Protein AF-A0A0E0FPR4-F1 (afdb_monomer)

Mean predicted aligned error: 9.63 Å

Foldseek 3Di:
DQCPDPPHDQLLPPPDPDDDQDDDPPDPCSVSSVVVVVRNCVNYPVPDPPDPPPPSVVVVVVVVVVVVVVD

Secondary structure (DSSP, 8-state):
--TTSTTPPPGGG---S-------TT-TTHHHHHHHHHHHHHHSS--SS------HHHHHHHHHHHHHT--

Sequence (71 aa):
MNPTAAGAPGLENLVCEKVMVCVAEGNTLRWRGRAYAVAVTSASRWSRRTSERRPAKAACERAERRKKHRE

Solvent-accessible surface area (backbone atoms only — not comparable to full-atom values): 4793 Å² total; per-residue (Å²): 141,63,77,82,43,92,89,42,75,69,62,66,72,60,90,66,96,74,88,86,84,87,66,61,86,90,42,92,61,34,65,55,52,52,51,47,54,50,50,47,47,72,50,38,92,62,77,86,81,82,74,79,78,65,56,66,64,70,52,50,54,50,54,50,53,56,52,66,75,73,110

pLDDT: mean 74.03, std 12.85, range [46.06, 90.5]

Radius of gyration: 14.62 Å; Cα contacts (8 Å, |Δi|>4): 31; chains: 1; bounding box: 40×29×29 Å

Organism: Oryza nivara (NCBI:txid4536)

Structure (mmCIF, N/CA/C/O backbone):
data_AF-A0A0E0FPR4-F1
#
_entry.id   AF-A0A0E0FPR4-F1
#
loop_
_atom_site.group_PDB
_atom_site.id
_atom_site.type_symbol
_atom_site.label_atom_id
_atom_site.label_alt_id
_atom_site.label_comp_id
_atom_site.label_asym_id
_atom_site.label_entity_id
_atom_site.label_seq_id
_atom_site.pdbx_PDB_ins_code
_atom_site.Cartn_x
_atom_site.Cartn_y
_atom_site.Cartn_z
_atom_site.occupancy
_atom_site.B_iso_or_equiv
_atom_site.auth_seq_id
_atom_site.auth_comp_id
_atom_site.auth_asym_id
_atom_site.auth_atom_id
_atom_site.pdbx_PDB_model_num
ATOM 1 N N . MET A 1 1 ? -2.037 -13.735 -5.229 1.00 65.25 1 MET A N 1
ATOM 2 C CA . MET A 1 1 ? -1.760 -12.804 -6.347 1.00 65.25 1 MET A CA 1
ATOM 3 C C . MET A 1 1 ? -1.040 -11.567 -5.802 1.00 65.25 1 MET A C 1
ATOM 5 O O . MET A 1 1 ? -1.472 -11.067 -4.769 1.00 65.25 1 MET A O 1
ATOM 9 N N . ASN A 1 2 ? 0.075 -11.129 -6.405 1.00 73.50 2 ASN A N 1
ATOM 10 C CA . ASN A 1 2 ? 0.822 -9.927 -5.994 1.00 73.50 2 ASN A CA 1
ATOM 11 C C . ASN A 1 2 ? 0.937 -8.954 -7.186 1.00 73.50 2 ASN A C 1
ATOM 13 O O . ASN A 1 2 ? 1.709 -9.239 -8.098 1.00 73.50 2 ASN A O 1
ATOM 17 N N . PRO A 1 3 ? 0.202 -7.831 -7.188 1.00 73.19 3 PRO A N 1
ATOM 18 C CA . PRO A 1 3 ? 0.169 -6.901 -8.318 1.00 73.19 3 PRO A CA 1
ATOM 19 C C . PRO A 1 3 ? 1.459 -6.085 -8.498 1.00 73.19 3 PRO A C 1
ATOM 21 O O . PRO A 1 3 ? 1.566 -5.347 -9.463 1.00 73.19 3 PRO A O 1
ATOM 24 N N . THR A 1 4 ? 2.437 -6.203 -7.593 1.00 83.06 4 THR A N 1
ATOM 25 C CA . THR A 1 4 ? 3.755 -5.555 -7.719 1.00 83.06 4 THR A CA 1
ATOM 26 C C . THR A 1 4 ? 4.887 -6.558 -7.964 1.00 83.06 4 THR A C 1
ATOM 28 O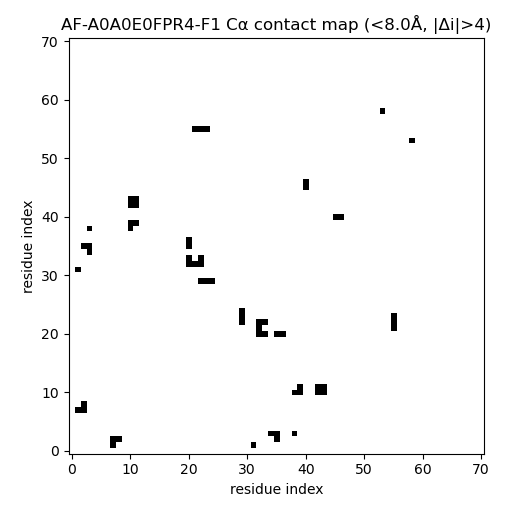 O . THR A 1 4 ? 6.053 -6.233 -7.751 1.00 83.06 4 THR A O 1
ATOM 31 N N . ALA A 1 5 ? 4.567 -7.810 -8.303 1.00 85.44 5 ALA A N 1
ATOM 32 C CA . ALA A 1 5 ? 5.576 -8.811 -8.639 1.00 85.44 5 ALA A CA 1
ATOM 33 C C . ALA A 1 5 ? 6.167 -8.558 -10.036 1.00 85.44 5 ALA A C 1
ATOM 35 O O . ALA A 1 5 ? 5.518 -7.963 -10.893 1.00 85.44 5 ALA A O 1
ATOM 36 N N . ALA A 1 6 ? 7.382 -9.054 -10.277 1.00 79.06 6 ALA A N 1
ATOM 37 C CA . ALA A 1 6 ? 7.973 -9.040 -11.611 1.00 79.06 6 ALA A CA 1
ATOM 38 C C . ALA A 1 6 ? 7.058 -9.784 -12.603 1.00 79.06 6 ALA A C 1
ATOM 40 O O . ALA A 1 6 ? 6.601 -10.891 -12.314 1.00 79.06 6 ALA A O 1
ATOM 41 N N . GLY A 1 7 ? 6.768 -9.153 -13.742 1.00 81.75 7 GLY A N 1
ATOM 42 C CA . GLY A 1 7 ? 5.834 -9.671 -14.747 1.00 81.75 7 GLY A CA 1
ATOM 43 C C . GLY A 1 7 ? 4.357 -9.336 -14.500 1.00 81.75 7 GLY A C 1
ATOM 44 O O . GLY A 1 7 ? 3.513 -9.731 -15.301 1.00 81.75 7 GLY A O 1
ATOM 45 N N . ALA A 1 8 ? 4.019 -8.607 -13.429 1.00 82.12 8 ALA A N 1
ATOM 46 C CA . ALA A 1 8 ? 2.678 -8.051 -13.272 1.00 82.12 8 ALA A CA 1
ATOM 47 C C . ALA A 1 8 ? 2.430 -6.916 -14.292 1.00 82.12 8 ALA A C 1
ATOM 49 O O . ALA A 1 8 ? 3.376 -6.210 -14.653 1.00 82.12 8 ALA A O 1
ATOM 50 N N . PRO A 1 9 ? 1.179 -6.710 -14.745 1.00 80.12 9 PRO A N 1
ATOM 51 C CA . PRO A 1 9 ? 0.835 -5.587 -15.613 1.00 80.12 9 PRO A CA 1
ATOM 52 C C . PRO A 1 9 ? 1.216 -4.239 -14.989 1.00 80.12 9 PRO A C 1
ATOM 54 O O . PRO A 1 9 ? 1.022 -4.029 -13.789 1.00 80.12 9 PRO A O 1
ATOM 57 N N . GLY A 1 10 ? 1.723 -3.324 -15.817 1.00 79.19 10 GLY A N 1
ATOM 58 C CA . GLY A 1 10 ? 2.098 -1.975 -15.401 1.00 79.19 10 GLY A CA 1
ATOM 59 C C . GLY A 1 10 ? 0.910 -1.170 -14.865 1.00 79.19 10 GLY A C 1
ATOM 60 O O . GLY A 1 10 ? -0.193 -1.207 -15.419 1.00 79.19 10 GLY A O 1
ATOM 61 N N . LEU A 1 11 ? 1.131 -0.438 -13.770 1.00 81.12 11 LEU A N 1
ATOM 62 C CA . LEU A 1 11 ? 0.101 0.363 -13.094 1.00 81.12 11 LEU A CA 1
ATOM 63 C C . LEU A 1 11 ? -0.173 1.700 -13.800 1.00 81.12 11 LEU A C 1
ATOM 65 O O . LEU A 1 11 ? -1.167 2.359 -13.507 1.00 81.12 11 LEU A O 1
ATOM 69 N N . GLU A 1 12 ? 0.676 2.088 -14.747 1.00 77.00 12 GLU A N 1
ATOM 70 C CA . GLU A 1 12 ? 0.534 3.269 -15.599 1.00 77.00 12 GLU A CA 1
ATOM 71 C C . GLU A 1 12 ? -0.692 3.202 -16.525 1.00 77.00 12 GLU A C 1
ATOM 73 O O . GLU A 1 12 ? -1.221 4.240 -16.916 1.00 77.00 12 GLU A O 1
ATOM 78 N N . ASN A 1 13 ? -1.184 1.993 -16.818 1.00 77.75 13 ASN A N 1
ATOM 79 C CA . ASN A 1 13 ? -2.335 1.753 -17.694 1.00 77.75 13 ASN A CA 1
ATOM 80 C C . ASN A 1 13 ? -3.646 1.525 -16.923 1.00 77.75 13 ASN A C 1
ATOM 82 O O . ASN A 1 13 ? -4.626 1.033 -17.487 1.00 77.75 13 ASN A O 1
ATOM 86 N N . LEU A 1 14 ? -3.683 1.840 -15.623 1.00 79.31 14 LEU A N 1
ATOM 87 C CA . LEU A 1 14 ? -4.915 1.763 -14.839 1.00 79.31 14 LEU A CA 1
ATOM 88 C C . LEU A 1 14 ? -5.971 2.713 -15.428 1.00 79.31 14 LEU A C 1
ATOM 90 O O . LEU A 1 14 ? -5.848 3.931 -15.346 1.00 79.31 14 LEU A O 1
ATOM 94 N N . VAL A 1 15 ? -7.042 2.142 -15.986 1.00 80.81 15 VAL A N 1
ATOM 95 C CA . VAL A 1 15 ? -8.161 2.884 -16.607 1.00 80.81 15 VAL A CA 1
ATOM 96 C C . VAL A 1 15 ? -9.048 3.627 -15.601 1.00 80.81 15 VAL A C 1
ATOM 98 O O . VAL A 1 15 ? -9.937 4.384 -15.985 1.00 80.81 15 VAL A O 1
ATOM 101 N N . CYS A 1 16 ? -8.858 3.387 -14.305 1.00 78.00 16 CYS A N 1
ATOM 102 C CA . CYS A 1 16 ? -9.689 3.935 -13.244 1.00 78.00 16 CYS A CA 1
ATOM 103 C C . CYS A 1 16 ? -9.192 5.301 -12.746 1.00 78.00 16 CYS A C 1
ATOM 105 O O . CYS A 1 16 ? -8.019 5.498 -12.443 1.00 78.00 16 CYS A O 1
ATOM 107 N N . GLU A 1 17 ? -10.134 6.232 -12.572 1.00 76.19 17 GLU A N 1
ATOM 108 C CA . GLU A 1 17 ? -9.861 7.590 -12.082 1.00 76.19 17 GLU A CA 1
ATOM 109 C C . GLU A 1 17 ? -9.629 7.656 -10.566 1.00 76.19 17 GLU A C 1
ATOM 111 O O . GLU A 1 17 ? -9.164 8.684 -10.088 1.00 76.19 17 GLU A O 1
ATOM 116 N N . LYS A 1 18 ? -10.000 6.616 -9.785 1.00 78.12 18 LYS A N 1
ATOM 117 C CA . LYS A 1 18 ? -9.771 6.505 -8.321 1.00 78.12 18 LYS A CA 1
ATOM 118 C C . LYS A 1 18 ? -9.403 5.084 -7.882 1.00 78.12 18 LYS A C 1
ATOM 120 O O . LYS A 1 18 ? -10.061 4.131 -8.284 1.00 78.12 18 LYS A O 1
ATOM 125 N N . VAL A 1 19 ? -8.390 4.950 -7.015 1.00 81.12 19 VAL A N 1
ATOM 126 C CA . VAL A 1 19 ? -7.989 3.675 -6.387 1.00 81.12 19 VAL A CA 1
ATOM 127 C C . VAL A 1 19 ? -7.990 3.821 -4.866 1.00 81.12 19 VAL A C 1
ATOM 129 O O . VAL A 1 19 ? -7.387 4.744 -4.320 1.00 81.12 19 VAL A O 1
ATOM 132 N N . MET A 1 20 ? -8.647 2.891 -4.171 1.00 83.81 20 MET A N 1
ATOM 133 C CA . MET A 1 20 ? -8.639 2.797 -2.710 1.00 83.81 20 MET A CA 1
ATOM 134 C C . MET A 1 20 ? -8.003 1.473 -2.291 1.00 83.81 20 MET A C 1
ATOM 136 O O . MET A 1 20 ? -8.401 0.414 -2.768 1.00 83.81 20 MET A O 1
ATOM 140 N N . VAL A 1 21 ? -7.035 1.531 -1.375 1.00 85.44 21 VAL A N 1
ATOM 141 C CA . VAL A 1 21 ? -6.358 0.343 -0.842 1.00 85.44 21 VAL A CA 1
ATOM 142 C C . VAL A 1 21 ? -6.666 0.214 0.646 1.00 85.44 21 VAL A C 1
ATOM 144 O O . VAL A 1 21 ? -6.295 1.077 1.442 1.00 85.44 21 VAL A O 1
ATOM 147 N N . CYS A 1 22 ? -7.332 -0.873 1.033 1.00 86.38 22 CYS A N 1
ATOM 148 C CA . CYS A 1 22 ? -7.660 -1.170 2.426 1.00 86.38 22 CYS A CA 1
ATOM 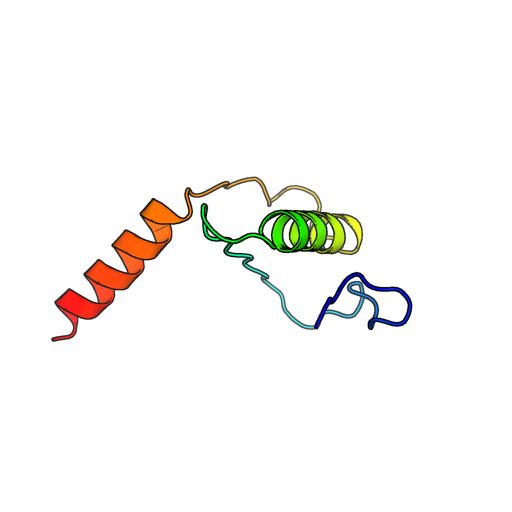149 C C . CYS A 1 22 ? -6.804 -2.329 2.936 1.00 86.38 22 CYS A C 1
ATOM 151 O O . CYS A 1 22 ? -6.777 -3.402 2.339 1.00 86.38 22 CYS A O 1
ATOM 153 N N . VAL A 1 23 ? -6.126 -2.125 4.066 1.00 86.75 23 VAL A N 1
ATOM 154 C CA . VAL A 1 23 ? -5.350 -3.171 4.741 1.00 86.75 23 VAL A CA 1
ATOM 155 C C . VAL A 1 23 ? -5.781 -3.288 6.195 1.00 86.75 23 VAL A C 1
ATOM 157 O O . VAL A 1 23 ? -5.753 -2.307 6.940 1.00 86.75 23 VAL A O 1
ATOM 160 N N . ALA A 1 24 ? -6.167 -4.494 6.606 1.00 87.50 24 ALA A N 1
ATOM 161 C CA . ALA A 1 24 ? -6.437 -4.791 8.006 1.00 87.50 24 ALA A CA 1
ATOM 162 C C . ALA A 1 24 ? -5.137 -4.780 8.826 1.00 87.50 24 ALA A C 1
ATOM 164 O O . ALA A 1 24 ? -4.036 -4.954 8.294 1.00 87.50 24 ALA A O 1
ATOM 165 N N . GLU A 1 25 ? -5.255 -4.535 10.128 1.00 85.19 25 GLU A N 1
ATOM 166 C CA . GLU A 1 25 ? -4.111 -4.491 11.041 1.00 85.19 25 GLU A CA 1
ATOM 167 C C . GLU A 1 25 ? -3.492 -5.873 11.258 1.00 85.19 25 GLU A C 1
ATOM 169 O O . GLU A 1 25 ? -2.293 -6.024 11.053 1.00 85.19 25 GLU A O 1
ATOM 174 N N . GLY A 1 26 ? -4.315 -6.891 11.523 1.00 90.50 26 GLY A N 1
ATOM 175 C CA . GLY A 1 26 ? -3.870 -8.278 11.714 1.00 90.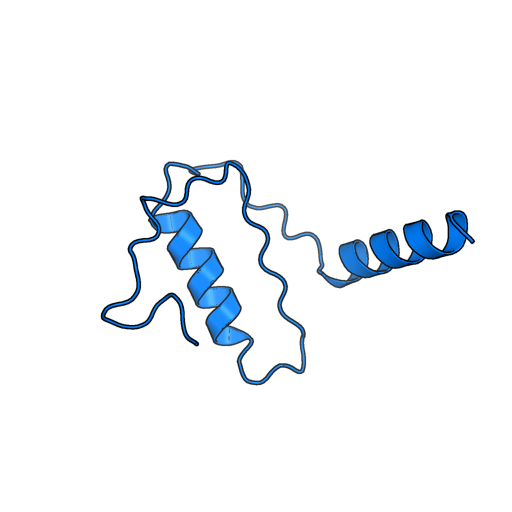50 26 GLY A CA 1
ATOM 176 C C . GLY A 1 26 ? -3.535 -9.049 10.432 1.00 90.50 26 GLY A C 1
ATOM 177 O O . GLY A 1 26 ? -3.340 -10.258 10.483 1.00 90.50 26 GLY A O 1
ATOM 178 N N . ASN A 1 27 ? -3.497 -8.398 9.265 1.00 86.56 27 ASN A N 1
ATOM 179 C CA . ASN A 1 27 ? -3.172 -9.087 8.016 1.00 86.56 27 ASN A CA 1
ATOM 180 C C . ASN A 1 27 ? -1.649 -9.232 7.868 1.00 86.56 27 ASN A C 1
ATOM 182 O O . ASN A 1 27 ? -0.935 -8.238 7.731 1.00 86.56 27 ASN A O 1
ATOM 186 N N . THR A 1 28 ? -1.155 -10.468 7.805 1.00 89.94 28 THR A N 1
ATOM 187 C CA . THR A 1 28 ? 0.271 -10.792 7.608 1.00 89.94 28 THR A CA 1
ATOM 188 C C . THR A 1 28 ? 0.844 -10.236 6.297 1.00 89.94 28 THR A C 1
ATOM 190 O O . THR A 1 28 ? 2.039 -9.961 6.194 1.00 89.94 28 THR A O 1
ATOM 193 N N . LEU A 1 29 ? -0.007 -9.977 5.300 1.00 88.12 29 LEU A N 1
ATOM 194 C CA . LEU A 1 29 ? 0.348 -9.368 4.015 1.00 88.12 29 LEU A CA 1
ATOM 195 C C . LEU A 1 29 ? 0.087 -7.854 3.961 1.00 88.12 29 LEU A C 1
ATOM 197 O O . LEU A 1 29 ? 0.137 -7.258 2.884 1.00 88.12 29 LEU A O 1
ATOM 201 N N . ARG A 1 30 ? -0.159 -7.192 5.100 1.00 88.12 30 ARG A N 1
ATOM 202 C CA . ARG A 1 30 ? -0.398 -5.736 5.191 1.00 88.12 30 ARG A CA 1
ATOM 203 C C . ARG A 1 30 ? 0.677 -4.905 4.487 1.00 88.12 30 ARG A C 1
ATOM 205 O O . ARG A 1 30 ? 0.361 -3.890 3.863 1.00 88.12 30 ARG A O 1
AT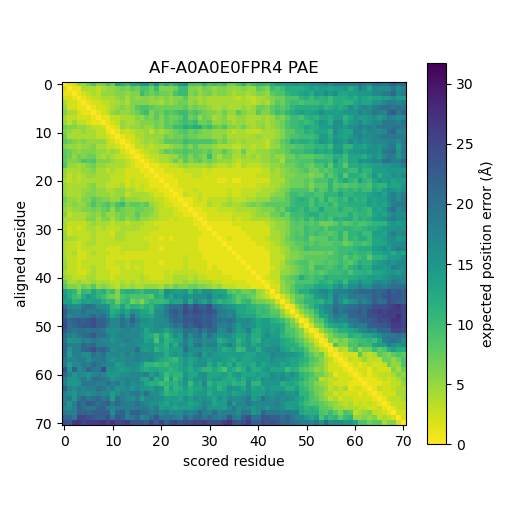OM 212 N N . TRP A 1 31 ? 1.935 -5.330 4.566 1.00 87.06 31 TRP A N 1
ATOM 213 C CA . TRP A 1 31 ? 3.054 -4.659 3.903 1.00 87.06 31 TRP A CA 1
ATOM 214 C C . TRP A 1 31 ? 2.898 -4.627 2.373 1.00 87.06 31 TRP A C 1
ATOM 216 O O . TRP A 1 31 ? 3.257 -3.627 1.756 1.00 87.06 31 TRP A O 1
ATOM 226 N N . ARG A 1 32 ? 2.276 -5.648 1.761 1.00 90.12 32 ARG A N 1
ATOM 227 C CA . ARG A 1 32 ? 2.022 -5.692 0.310 1.00 90.12 32 ARG A CA 1
ATOM 228 C C . ARG A 1 32 ? 1.000 -4.656 -0.122 1.00 90.12 32 ARG A C 1
ATOM 230 O O . ARG A 1 32 ? 1.207 -3.976 -1.117 1.00 90.12 32 ARG A O 1
ATOM 237 N N . GLY A 1 33 ? -0.079 -4.488 0.642 1.00 89.06 33 GLY A N 1
ATOM 238 C CA . GLY A 1 33 ? -1.062 -3.444 0.345 1.00 89.06 33 GLY A CA 1
ATOM 239 C C . GLY A 1 33 ? -0.464 -2.039 0.475 1.00 89.06 33 GLY A C 1
ATOM 240 O O . GLY A 1 33 ? -0.762 -1.167 -0.336 1.00 89.06 33 GLY A O 1
ATOM 241 N N . ARG A 1 34 ? 0.458 -1.828 1.428 1.00 87.62 34 ARG A N 1
ATOM 242 C CA . ARG A 1 34 ? 1.228 -0.575 1.504 1.00 87.62 34 ARG A CA 1
ATOM 243 C C . ARG A 1 34 ? 2.134 -0.383 0.288 1.00 87.62 34 ARG A C 1
ATOM 245 O O . ARG A 1 34 ? 2.123 0.700 -0.287 1.00 87.62 34 ARG A O 1
ATOM 252 N N . ALA A 1 35 ? 2.866 -1.419 -0.118 1.00 88.44 35 ALA A N 1
ATOM 253 C CA . ALA A 1 35 ? 3.723 -1.372 -1.301 1.00 88.44 35 ALA A CA 1
ATOM 254 C C . ALA A 1 35 ? 2.921 -1.062 -2.575 1.00 88.44 35 ALA A C 1
ATOM 256 O O . ALA A 1 35 ? 3.329 -0.216 -3.363 1.00 88.44 35 ALA A O 1
ATOM 257 N N . TYR A 1 36 ? 1.737 -1.659 -2.731 1.00 87.12 36 TYR A N 1
ATOM 258 C CA . TYR A 1 36 ? 0.844 -1.378 -3.853 1.00 87.12 36 TYR A CA 1
ATOM 259 C C . TYR A 1 36 ? 0.351 0.075 -3.866 1.00 87.12 36 TYR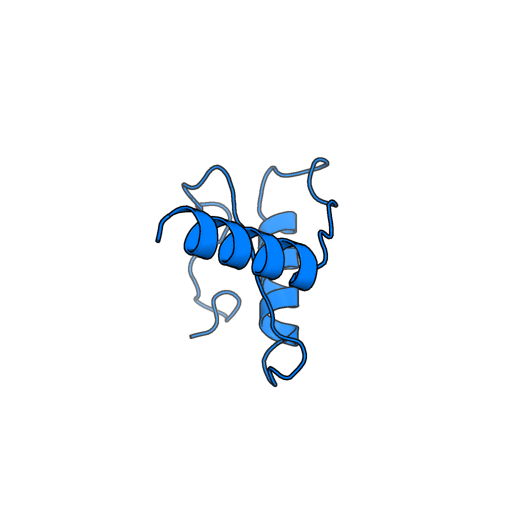 A C 1
ATOM 261 O O . TYR A 1 36 ? 0.394 0.724 -4.905 1.00 87.12 36 TYR A O 1
ATOM 269 N N . ALA A 1 37 ? -0.058 0.625 -2.718 1.00 86.88 37 ALA A N 1
ATOM 270 C CA . ALA A 1 37 ? -0.484 2.024 -2.635 1.00 86.88 37 ALA A CA 1
ATOM 271 C C . ALA A 1 37 ? 0.637 3.003 -3.033 1.00 86.88 37 ALA A C 1
ATOM 273 O O . ALA A 1 37 ? 0.382 3.995 -3.720 1.00 86.88 37 ALA A O 1
ATOM 274 N N . VAL A 1 38 ? 1.880 2.706 -2.636 1.00 85.75 38 VAL A N 1
ATOM 275 C CA . VAL A 1 38 ? 3.059 3.475 -3.060 1.00 85.75 38 VAL A CA 1
ATOM 276 C C . VAL A 1 38 ? 3.271 3.335 -4.566 1.00 85.75 38 VAL A C 1
ATOM 278 O O . VAL A 1 38 ? 3.367 4.353 -5.241 1.00 85.75 38 VAL A O 1
ATOM 281 N N . ALA A 1 39 ? 3.256 2.107 -5.093 1.00 86.25 39 ALA A N 1
ATOM 282 C CA . ALA A 1 39 ? 3.466 1.828 -6.512 1.00 86.25 39 ALA A CA 1
ATOM 283 C C . ALA A 1 39 ? 2.437 2.535 -7.413 1.00 86.25 39 ALA A C 1
ATOM 285 O O . ALA A 1 39 ? 2.810 3.156 -8.405 1.00 86.25 39 ALA A O 1
ATOM 286 N N . VAL A 1 40 ? 1.152 2.515 -7.034 1.00 84.12 40 VAL A N 1
ATOM 287 C CA . VAL A 1 40 ? 0.090 3.250 -7.743 1.00 84.12 40 VAL A CA 1
ATOM 288 C C . VAL A 1 40 ? 0.363 4.753 -7.712 1.0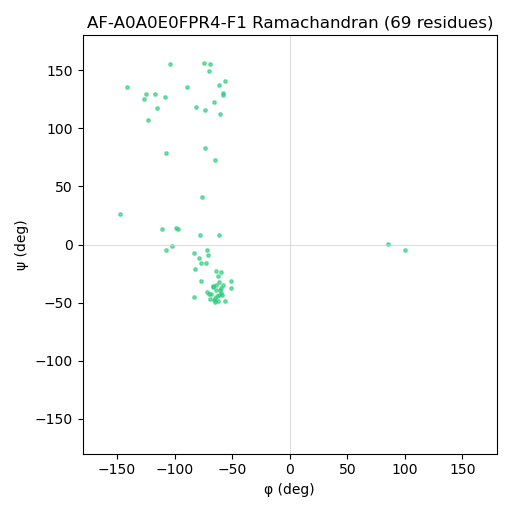0 84.12 40 VAL A C 1
ATOM 290 O O . VAL A 1 40 ? 0.235 5.414 -8.738 1.00 84.12 40 VAL A O 1
ATOM 293 N N . THR A 1 41 ? 0.782 5.301 -6.568 1.00 81.88 41 THR A N 1
ATOM 294 C CA . THR A 1 41 ? 1.078 6.739 -6.432 1.00 81.88 41 THR A CA 1
ATOM 295 C C . THR A 1 41 ? 2.294 7.157 -7.263 1.00 81.88 41 THR A C 1
ATOM 297 O O . THR A 1 41 ? 2.291 8.244 -7.829 1.00 81.88 41 THR A O 1
ATOM 300 N N . SER A 1 42 ? 3.320 6.307 -7.363 1.00 79.69 42 SER A N 1
ATOM 301 C CA . SER A 1 42 ? 4.525 6.587 -8.153 1.00 79.69 42 SER A CA 1
ATOM 302 C C . SER A 1 42 ? 4.331 6.403 -9.658 1.00 79.69 42 SER A C 1
ATOM 304 O O . SER A 1 42 ? 4.986 7.088 -10.434 1.00 79.69 42 SER A O 1
ATOM 306 N N . ALA A 1 43 ? 3.457 5.482 -10.075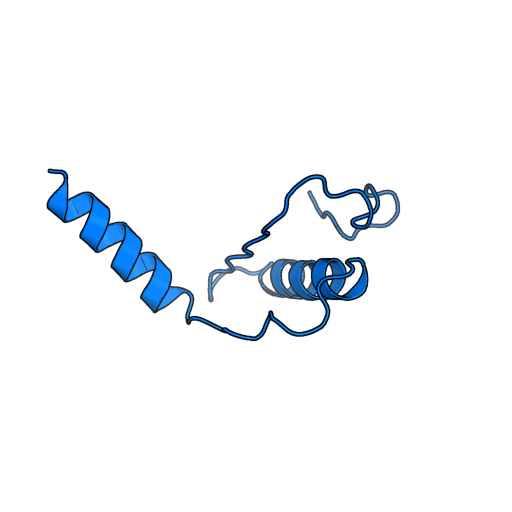 1.00 77.69 43 ALA A N 1
ATOM 307 C CA . ALA A 1 43 ? 3.226 5.177 -11.488 1.00 77.69 43 ALA A CA 1
ATOM 308 C C . ALA A 1 43 ? 2.251 6.149 -12.171 1.00 77.69 43 ALA A C 1
ATOM 310 O O . ALA A 1 43 ? 2.233 6.261 -13.393 1.00 77.69 43 ALA A O 1
ATOM 311 N N . SER A 1 44 ? 1.413 6.840 -11.400 1.00 63.19 44 SER A N 1
ATOM 312 C CA . SER A 1 44 ? 0.326 7.657 -11.936 1.00 63.19 44 SER A CA 1
ATOM 313 C C . SER A 1 44 ? 0.647 9.155 -11.895 1.00 63.19 44 SER A C 1
ATOM 315 O O . SER A 1 44 ? 1.359 9.647 -11.022 1.00 63.19 44 SER A O 1
ATOM 317 N N . ARG A 1 45 ? 0.013 9.937 -12.784 1.00 60.81 45 ARG A N 1
ATOM 318 C CA . ARG A 1 45 ? -0.048 11.418 -12.722 1.00 60.81 45 ARG A CA 1
ATOM 319 C C . ARG A 1 45 ? -0.742 11.958 -11.458 1.00 60.81 45 ARG A C 1
ATOM 321 O O . ARG A 1 45 ? -0.977 13.160 -11.343 1.00 60.81 45 ARG A O 1
ATOM 328 N N . TRP A 1 46 ? -1.057 11.095 -10.497 1.00 61.69 46 TRP A N 1
ATOM 329 C CA . TRP A 1 46 ? -1.761 11.362 -9.244 1.00 61.69 46 TRP A CA 1
ATOM 330 C C . TRP A 1 46 ? -0.887 12.049 -8.196 1.00 61.69 46 TRP A C 1
ATOM 332 O O . TRP A 1 46 ? -0.904 11.761 -7.001 1.00 61.69 46 TRP A O 1
ATOM 342 N N . SER A 1 47 ? -0.096 12.994 -8.669 1.00 51.16 47 SER A N 1
ATOM 343 C CA . SER A 1 47 ? 0.711 13.878 -7.865 1.00 51.16 47 SER A CA 1
ATOM 344 C C . SER A 1 47 ? -0.214 14.902 -7.197 1.00 51.16 47 SER A C 1
ATOM 346 O O . SER A 1 47 ? -0.840 15.720 -7.869 1.00 51.16 47 SER A O 1
ATOM 348 N N . ARG A 1 48 ? -0.264 14.842 -5.856 1.00 49.59 48 ARG A N 1
ATOM 349 C CA . ARG A 1 48 ? -0.685 15.884 -4.885 1.00 49.59 48 ARG A CA 1
ATOM 350 C C . ARG A 1 48 ? -2.077 15.871 -4.247 1.00 49.59 48 ARG A C 1
ATOM 352 O O . ARG A 1 48 ? -2.269 16.662 -3.331 1.00 49.59 48 ARG A O 1
ATOM 359 N N . ARG A 1 49 ? -3.019 14.983 -4.586 1.00 48.09 49 ARG A N 1
ATOM 360 C CA . ARG A 1 49 ? -4.315 14.924 -3.848 1.00 48.09 49 ARG A CA 1
ATOM 361 C C . ARG A 1 49 ? -4.431 13.782 -2.832 1.00 48.09 49 ARG A C 1
ATOM 363 O O . ARG A 1 49 ? -5.444 13.652 -2.153 1.00 48.09 49 ARG A O 1
ATOM 370 N N . THR A 1 50 ? -3.402 12.951 -2.724 1.00 51.03 50 THR A N 1
ATOM 371 C CA . THR A 1 50 ? -3.404 11.693 -1.971 1.00 51.03 50 THR A CA 1
ATOM 372 C C . THR A 1 50 ? -2.591 11.811 -0.689 1.00 51.03 50 THR A C 1
ATOM 374 O O . THR A 1 50 ? -1.473 11.320 -0.575 1.00 51.03 50 THR A O 1
ATOM 377 N N . SER A 1 51 ? -3.180 12.431 0.328 1.00 46.06 51 SER A N 1
ATOM 378 C CA . SER A 1 51 ? -2.800 12.133 1.711 1.00 46.06 51 SER A CA 1
ATOM 379 C C . SER A 1 51 ? -3.958 12.256 2.695 1.00 46.06 51 SER A C 1
ATOM 381 O O . SER A 1 51 ? -3.726 12.405 3.889 1.00 46.06 51 SER A O 1
ATOM 383 N N . GLU A 1 52 ? -5.213 12.075 2.271 1.00 51.59 52 GLU A N 1
ATOM 384 C CA . GLU A 1 52 ? -6.218 11.669 3.254 1.00 51.59 52 GLU A CA 1
ATOM 385 C C . GLU A 1 52 ? -5.973 10.201 3.613 1.00 51.59 52 GLU A C 1
ATOM 387 O O . GLU A 1 52 ? -6.594 9.273 3.094 1.00 51.59 52 GLU A O 1
ATOM 392 N N . ARG A 1 53 ? -5.036 9.981 4.545 1.00 52.44 53 ARG A N 1
ATOM 393 C CA . ARG A 1 53 ? -5.001 8.774 5.374 1.00 52.44 53 ARG A CA 1
ATOM 394 C C . ARG A 1 53 ? -6.251 8.787 6.245 1.00 52.44 53 ARG A C 1
ATOM 396 O O . ARG A 1 53 ? -6.185 9.031 7.446 1.00 52.44 53 ARG A O 1
ATOM 403 N N . ARG A 1 54 ? -7.416 8.539 5.652 1.00 53.41 54 ARG A N 1
ATOM 404 C CA . ARG A 1 54 ? -8.604 8.266 6.445 1.00 53.41 54 ARG A CA 1
ATOM 405 C C . ARG A 1 54 ? -8.337 6.941 7.165 1.00 53.41 54 ARG A C 1
ATOM 407 O O . ARG A 1 54 ? -8.032 5.952 6.493 1.00 53.41 54 ARG A O 1
ATOM 414 N N . PRO A 1 55 ? -8.400 6.892 8.506 1.00 53.84 55 PRO A N 1
ATOM 415 C CA . PRO A 1 55 ? -8.190 5.640 9.210 1.00 53.84 55 PRO A CA 1
ATOM 416 C C . PRO A 1 55 ? -9.225 4.638 8.700 1.00 53.84 55 PRO A C 1
ATOM 418 O O . PRO A 1 55 ? -10.417 4.949 8.652 1.00 53.84 55 PRO A O 1
ATOM 421 N N . ALA A 1 56 ? -8.768 3.450 8.291 1.00 59.75 56 ALA A N 1
ATOM 422 C CA . ALA A 1 56 ? -9.623 2.407 7.717 1.00 59.75 56 ALA A CA 1
ATOM 423 C C . ALA A 1 56 ? -10.843 2.110 8.610 1.00 59.75 56 ALA A C 1
ATOM 425 O O . ALA A 1 56 ? -11.936 1.863 8.106 1.00 59.75 56 ALA A O 1
ATOM 426 N N . LYS A 1 57 ? -10.679 2.263 9.931 1.00 55.94 57 LYS A N 1
ATOM 427 C CA . LYS A 1 57 ? -11.748 2.17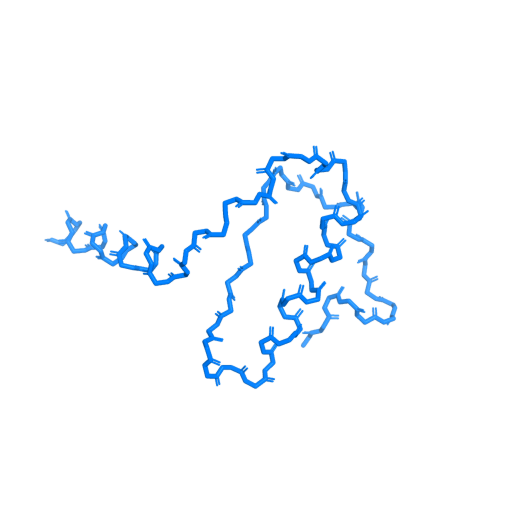5 10.929 1.00 55.94 57 LYS A CA 1
ATOM 428 C C . LYS A 1 57 ? -12.903 3.153 10.663 1.00 55.94 57 LYS A C 1
ATOM 430 O O . LYS A 1 57 ? -14.045 2.728 10.562 1.00 55.94 57 LYS A O 1
ATOM 435 N N . ALA A 1 58 ? -12.608 4.431 10.416 1.00 62.31 58 ALA A N 1
ATOM 436 C CA . ALA A 1 58 ? -13.618 5.462 10.152 1.00 62.31 58 ALA A CA 1
ATOM 437 C C . ALA A 1 58 ? -14.287 5.336 8.768 1.00 62.31 58 ALA A C 1
ATOM 439 O O . ALA A 1 58 ? -15.301 5.991 8.502 1.00 62.31 58 ALA A O 1
ATOM 440 N N . ALA A 1 59 ? -13.700 4.563 7.848 1.00 64.38 59 ALA A N 1
ATOM 441 C CA . ALA A 1 59 ? -14.337 4.188 6.587 1.00 64.38 59 ALA A CA 1
ATOM 442 C C . ALA A 1 59 ? -15.265 2.977 6.782 1.00 64.38 59 ALA A C 1
ATOM 444 O O . ALA A 1 59 ? -16.410 3.021 6.334 1.00 64.38 59 ALA A O 1
ATOM 445 N N . CYS A 1 60 ? -14.802 1.954 7.508 1.00 57.34 60 CYS A N 1
ATOM 446 C CA . CYS A 1 60 ? -15.585 0.764 7.838 1.00 57.34 60 CYS A CA 1
ATOM 447 C C . CYS A 1 60 ? -16.822 1.114 8.679 1.00 57.34 60 CYS A C 1
ATOM 449 O O . CYS A 1 60 ? -17.934 0.790 8.278 1.00 57.34 60 CYS A O 1
ATOM 451 N N . GLU A 1 61 ? -16.658 1.899 9.748 1.00 68.50 61 GLU A N 1
ATOM 452 C CA . GLU A 1 61 ? -17.766 2.364 10.601 1.00 68.50 61 GLU A CA 1
ATOM 453 C C . GLU A 1 61 ? -18.818 3.155 9.806 1.00 68.50 61 GLU A C 1
ATOM 455 O O . GLU A 1 61 ? -20.017 3.060 10.064 1.00 68.50 61 GLU A O 1
ATOM 460 N N . ARG A 1 62 ? -18.399 3.924 8.793 1.00 65.56 62 ARG A N 1
ATOM 461 C CA . ARG A 1 62 ? -19.329 4.636 7.903 1.00 65.56 62 ARG A CA 1
ATOM 462 C C . ARG A 1 62 ? -20.075 3.706 6.956 1.00 65.56 62 ARG A C 1
ATOM 464 O O . ARG A 1 62 ? -21.260 3.928 6.716 1.00 65.56 62 ARG A O 1
ATOM 471 N N . ALA A 1 63 ? -19.397 2.706 6.398 1.00 69.62 63 ALA A N 1
ATOM 472 C CA . ALA A 1 63 ? -20.030 1.705 5.546 1.00 69.62 63 ALA A CA 1
ATOM 473 C C . ALA A 1 63 ? -21.057 0.880 6.338 1.00 69.62 63 ALA A C 1
ATOM 475 O O . ALA A 1 63 ? -22.151 0.616 5.849 1.00 69.62 63 ALA A O 1
ATOM 476 N N . GLU A 1 64 ? -20.736 0.550 7.583 1.00 70.44 64 GLU A N 1
ATOM 477 C CA . GLU A 1 64 ? -21.594 -0.214 8.484 1.00 70.44 64 GLU A CA 1
ATOM 478 C C . GLU A 1 64 ? -22.817 0.592 8.942 1.00 70.44 64 GLU A C 1
ATOM 480 O O . GLU A 1 64 ? -23.943 0.109 8.844 1.00 70.44 64 GLU A O 1
ATOM 485 N N . ARG A 1 65 ? -22.644 1.878 9.288 1.00 74.19 65 ARG A N 1
ATOM 486 C CA . ARG A 1 65 ? -23.777 2.795 9.528 1.00 74.19 65 ARG A CA 1
ATOM 487 C C . ARG A 1 65 ? -24.683 2.951 8.306 1.00 74.19 65 ARG A C 1
ATOM 489 O O . ARG A 1 65 ? -25.895 3.038 8.465 1.00 74.19 65 ARG A O 1
ATOM 496 N N . ARG A 1 66 ? -24.121 2.973 7.090 1.00 74.56 66 ARG A N 1
ATOM 497 C CA . ARG A 1 66 ? -24.911 3.021 5.846 1.00 74.56 66 ARG A CA 1
ATOM 498 C C . ARG A 1 66 ? -25.716 1.746 5.608 1.00 74.56 66 ARG A C 1
ATOM 500 O O . ARG A 1 66 ? -26.819 1.858 5.092 1.00 74.56 66 ARG A O 1
ATOM 507 N N . LYS A 1 67 ? -25.192 0.569 5.970 1.00 73.19 67 LYS A N 1
ATOM 508 C CA . LYS A 1 67 ? -25.958 -0.687 5.918 1.00 73.19 67 LYS A CA 1
ATOM 509 C C . LYS A 1 67 ? -27.117 -0.662 6.914 1.00 73.19 67 LYS A C 1
ATOM 511 O O . LYS A 1 67 ? -28.245 -0.883 6.506 1.00 73.19 67 LYS A O 1
ATOM 516 N N . LYS A 1 68 ? -26.851 -0.261 8.161 1.00 71.81 68 LYS A N 1
ATOM 517 C CA . LYS A 1 68 ? -27.855 -0.194 9.237 1.00 71.81 68 LYS A CA 1
ATOM 518 C C . LYS A 1 68 ? -29.006 0.790 8.975 1.00 71.81 68 LYS A C 1
ATOM 520 O O . LYS A 1 68 ? -30.082 0.615 9.511 1.00 71.81 68 LYS A O 1
ATOM 525 N N . HIS A 1 69 ? -28.782 1.841 8.185 1.00 70.00 69 HIS A N 1
ATOM 526 C CA . HIS A 1 69 ? -29.834 2.789 7.783 1.00 70.00 69 HIS A CA 1
ATOM 527 C C . HIS A 1 69 ? -30.672 2.323 6.584 1.00 70.00 69 HIS A C 1
ATOM 529 O O . HIS A 1 69 ? -31.600 3.024 6.186 1.00 70.00 69 HIS A O 1
ATOM 535 N N . ARG A 1 70 ? -30.284 1.216 5.947 1.00 61.81 70 ARG A N 1
ATOM 536 C 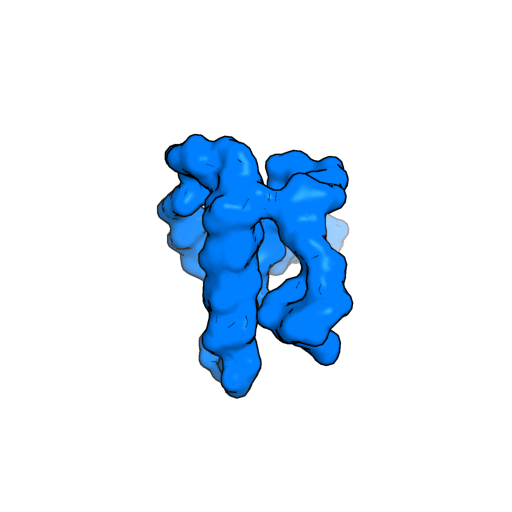CA . ARG A 1 70 ? -30.937 0.671 4.754 1.00 61.81 70 ARG A CA 1
ATOM 537 C C . ARG A 1 70 ? -31.742 -0.601 5.059 1.00 61.81 70 ARG A C 1
ATOM 539 O O . ARG A 1 70 ? -32.380 -1.115 4.146 1.00 61.81 70 ARG A O 1
ATOM 546 N N . GLU A 1 71 ? -31.669 -1.077 6.299 1.00 51.88 71 GLU A N 1
ATOM 547 C CA . GLU A 1 71 ? -32.516 -2.105 6.923 1.00 51.88 71 GLU A CA 1
ATOM 548 C C . GLU A 1 71 ? -33.618 -1.417 7.734 1.00 51.88 71 GLU A C 1
ATOM 550 O O . GLU A 1 71 ? -34.749 -1.945 7.734 1.00 51.88 71 GLU A O 1
#